Protein AF-A0A353Q5L1-F1 (afdb_monomer)

Radius of gyration: 27.43 Å; Cα contacts (8 Å, |Δi|>4): 81; chains: 1; bounding box: 49×27×69 Å

Solvent-accessible surface area (backbone atoms only — not comparable to full-atom values): 5948 Å² total; per-residue (Å²): 130,86,76,83,49,64,34,26,34,24,79,85,77,66,52,75,33,80,59,90,66,66,49,41,90,87,75,68,47,69,74,43,66,42,83,45,79,54,74,76,74,86,83,69,84,72,75,59,87,83,56,71,88,84,65,88,78,75,91,73,61,76,90,77,60,83,84,76,90,73,84,66,59,78,72,91,39,73,71,58,22,66,74,74,64,50

Nearest PDB structures (foldseek):
  7t6d-assembly1_B  TM=8.882E-01  e=2.909E-02  Escherichia coli
  7wzb-assembly1_A  TM=9.001E-01  e=3.103E-02  Salmonella enterica subsp. enterica serovar Typhimurium str. LT2
  6zxf-assembly1_y  TM=3.958E-01  e=2.081E+00  Homo sapiens

Sequence (86 aa):
MAKLKTVYFCSNCGYESPKWMGKCPSCGEWGTFVEELVQKNSASKQADTRSFDSVQSQPLPLKDIKADEEPRIDMLDGELNRVLGG

Mean predicted aligned error: 17.41 Å

Foldseek 3Di:
DPDWQKWKAFPPPGDIDSDDDQADPPPRDGPRIDIDTPPPPPPDCPPPPPDPPPDPDDDDDPVPDDDDDDDDDDPVDPVVCVVVVD

Secondary structure (DSSP, 8-state):
---PEEEEEETTT--EESS--SB-TTT--BS-EEEEEE----------TTS-TT-------GGG-----PPP---S-HHHHHHHT-

Structure (mmCIF, N/CA/C/O backbone):
data_AF-A0A353Q5L1-F1
#
_entry.id   AF-A0A353Q5L1-F1
#
loop_
_atom_site.group_PDB
_atom_site.id
_atom_site.type_symbol
_atom_site.label_atom_id
_atom_site.label_alt_id
_atom_site.label_comp_id
_atom_site.label_asym_id
_atom_site.label_entity_id
_atom_site.label_seq_id
_atom_site.pdbx_PDB_ins_code
_atom_site.Cartn_x
_atom_site.Cartn_y
_atom_site.Cartn_z
_atom_site.occupancy
_atom_site.B_iso_or_equiv
_atom_site.auth_seq_id
_atom_site.auth_comp_id
_atom_site.auth_asym_id
_atom_site.auth_atom_id
_atom_site.pdbx_PDB_model_num
ATOM 1 N N . MET A 1 1 ? 6.631 -3.869 15.427 1.00 45.84 1 MET A N 1
ATOM 2 C CA . MET A 1 1 ? 6.075 -3.796 16.798 1.00 45.84 1 MET A CA 1
ATOM 3 C C . MET A 1 1 ? 4.569 -3.981 16.708 1.00 45.84 1 MET A C 1
ATOM 5 O O . MET A 1 1 ? 3.943 -3.281 15.920 1.00 45.84 1 MET A O 1
ATOM 9 N N . ALA A 1 2 ? 4.003 -4.973 17.400 1.00 51.16 2 ALA A N 1
ATOM 10 C CA . ALA A 1 2 ? 2.567 -5.244 17.345 1.00 51.16 2 ALA A CA 1
ATOM 11 C C . ALA A 1 2 ? 1.805 -4.051 17.938 1.00 51.16 2 ALA A C 1
ATOM 13 O O . ALA A 1 2 ? 2.000 -3.698 19.098 1.00 51.16 2 ALA A O 1
ATOM 14 N N . LYS A 1 3 ? 0.988 -3.387 17.116 1.00 57.25 3 LYS A N 1
ATOM 15 C CA . LYS A 1 3 ? 0.185 -2.238 17.539 1.00 57.25 3 LYS A CA 1
ATOM 16 C C . LYS A 1 3 ? -0.840 -2.726 18.564 1.00 57.25 3 LYS A C 1
ATOM 18 O O . LYS A 1 3 ? -1.690 -3.549 18.224 1.00 57.25 3 LYS A O 1
ATOM 23 N N . LEU A 1 4 ? -0.726 -2.242 19.800 1.00 60.19 4 LEU A N 1
ATOM 24 C CA . LEU A 1 4 ? -1.709 -2.474 20.857 1.00 60.19 4 LEU A CA 1
ATOM 25 C C . LEU A 1 4 ? -3.073 -1.990 20.347 1.00 60.19 4 LEU A C 1
ATOM 27 O O . LEU A 1 4 ? -3.200 -0.847 19.904 1.00 60.19 4 LEU A O 1
ATOM 31 N N . LYS A 1 5 ? -4.066 -2.881 20.337 1.00 66.62 5 LYS A N 1
ATOM 32 C CA . LYS A 1 5 ? -5.456 -2.526 20.045 1.00 66.62 5 LYS A CA 1
ATOM 33 C C . LYS A 1 5 ? -6.188 -2.448 21.378 1.00 66.62 5 LYS A C 1
ATOM 35 O O . LYS A 1 5 ? -6.228 -3.437 22.102 1.00 66.62 5 LYS A O 1
ATOM 40 N N . THR A 1 6 ? -6.720 -1.276 21.694 1.00 74.94 6 THR A N 1
ATOM 41 C CA . THR A 1 6 ? -7.610 -1.068 22.837 1.00 74.94 6 THR A CA 1
ATOM 42 C C . THR A 1 6 ? -9.004 -1.574 22.473 1.00 74.94 6 THR A C 1
ATOM 44 O O . THR A 1 6 ? -9.478 -1.354 21.354 1.00 74.94 6 THR A O 1
ATOM 47 N N . VAL A 1 7 ? -9.643 -2.304 23.385 1.00 82.06 7 VAL A N 1
ATOM 48 C CA . VAL A 1 7 ? -11.030 -2.766 23.246 1.00 82.06 7 VAL A CA 1
ATOM 49 C C . VAL A 1 7 ? -11.781 -2.354 24.509 1.00 82.06 7 VAL A C 1
ATOM 51 O O . VAL A 1 7 ? -11.232 -2.370 25.606 1.00 82.06 7 VAL A O 1
ATOM 54 N N . TYR A 1 8 ? -13.031 -1.940 24.347 1.00 84.31 8 TYR A N 1
ATOM 55 C CA . TYR A 1 8 ? -13.905 -1.514 25.432 1.00 84.31 8 TYR A CA 1
ATOM 56 C C . TYR A 1 8 ? -14.967 -2.577 25.672 1.00 84.31 8 TYR A C 1
ATOM 58 O O . TYR A 1 8 ? -15.697 -2.933 24.750 1.00 84.31 8 TYR A O 1
ATOM 66 N N . PHE A 1 9 ? -15.082 -3.053 26.904 1.00 85.44 9 PHE A N 1
ATOM 67 C CA . PHE A 1 9 ? -16.019 -4.094 27.306 1.00 85.44 9 PHE A CA 1
ATOM 68 C C . PHE A 1 9 ? -17.100 -3.523 28.219 1.00 85.44 9 PHE A C 1
ATOM 70 O O . PHE A 1 9 ? -16.811 -2.750 29.127 1.00 85.44 9 PHE A O 1
ATOM 77 N N . CYS A 1 10 ? -18.359 -3.886 28.000 1.00 86.62 10 CYS A N 1
ATOM 78 C CA . CYS A 1 10 ? -19.450 -3.491 28.882 1.00 86.62 10 CYS A CA 1
ATOM 79 C C . CYS A 1 10 ? -19.543 -4.444 30.081 1.00 86.62 10 CYS A C 1
ATOM 81 O O . CYS A 1 10 ? -19.932 -5.597 29.914 1.00 86.62 10 CYS A O 1
ATOM 83 N N . SER A 1 11 ? -19.293 -3.964 31.301 1.00 82.69 11 SER A N 1
ATOM 84 C CA . SER A 1 11 ? -19.344 -4.784 32.525 1.00 82.69 11 SER A CA 1
ATOM 85 C C . SER A 1 11 ? -20.725 -5.363 32.855 1.00 82.69 11 SER A C 1
ATOM 87 O O . SER A 1 11 ? -20.814 -6.258 33.686 1.00 82.69 11 SER A O 1
ATOM 89 N N . ASN A 1 12 ? -21.801 -4.867 32.232 1.00 83.75 12 ASN A N 1
ATOM 90 C CA . ASN A 1 12 ? -23.165 -5.329 32.505 1.00 83.75 12 ASN A CA 1
ATOM 91 C C . ASN A 1 12 ? -23.622 -6.485 31.597 1.00 83.75 12 ASN A C 1
ATOM 93 O O . ASN A 1 12 ? -24.309 -7.394 32.043 1.00 83.75 12 ASN A O 1
ATOM 97 N N . CYS A 1 13 ? -23.268 -6.448 30.310 1.00 83.06 13 CYS A N 1
ATOM 98 C CA . CYS A 1 13 ? -23.748 -7.428 29.321 1.00 83.06 13 CYS A CA 1
ATOM 99 C C . CYS A 1 13 ? -22.633 -8.133 28.545 1.00 83.06 13 CYS A C 1
ATOM 101 O O . CYS A 1 13 ? -22.902 -9.029 27.752 1.00 83.06 13 CYS A O 1
ATOM 103 N N . GLY A 1 14 ? -21.391 -7.708 28.745 1.00 80.50 14 GLY A N 1
ATOM 104 C CA . GLY A 1 14 ? -20.221 -8.238 28.070 1.00 80.50 14 GLY A CA 1
ATOM 105 C C . GLY A 1 14 ? -20.067 -7.868 26.601 1.00 80.50 14 GLY A C 1
ATOM 106 O O . GLY A 1 14 ? -19.325 -8.517 25.871 1.00 80.50 14 GLY A O 1
ATOM 107 N N . TYR A 1 15 ? -20.753 -6.818 26.152 1.00 83.31 15 TYR A N 1
ATOM 108 C CA . TYR A 1 15 ? -20.582 -6.295 24.801 1.00 83.31 15 TYR A CA 1
ATOM 109 C C . TYR A 1 15 ? -19.191 -5.673 24.612 1.00 83.31 15 TYR A C 1
ATOM 111 O O . TYR A 1 15 ? -18.808 -4.782 25.373 1.00 83.31 15 TYR A O 1
ATOM 119 N N . GLU A 1 16 ? -18.473 -6.089 23.569 1.00 83.81 16 GLU A N 1
ATOM 120 C 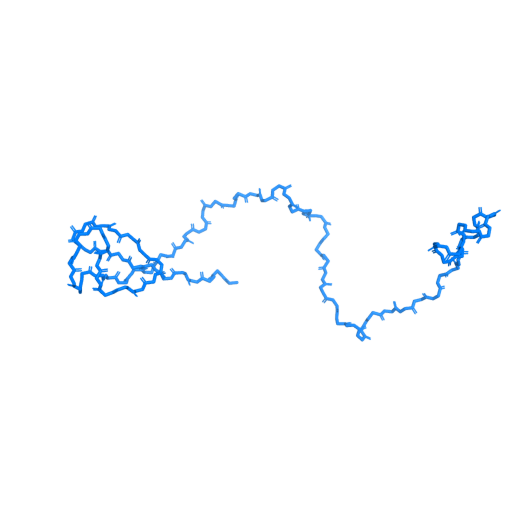CA . GLU A 1 16 ? -17.179 -5.523 23.183 1.00 83.81 16 GLU A CA 1
ATOM 121 C C . GLU A 1 16 ? -17.310 -4.483 22.057 1.00 83.81 16 GLU A C 1
ATOM 123 O O . GLU A 1 16 ? -18.078 -4.638 21.107 1.00 83.81 16 GLU A O 1
ATOM 128 N N . SER A 1 17 ? -16.547 -3.396 22.151 1.00 78.81 17 SER A N 1
ATOM 129 C CA . SER A 1 17 ? -16.498 -2.326 21.156 1.00 78.81 17 SER A CA 1
ATOM 130 C C . SER A 1 17 ? -15.061 -1.850 20.941 1.00 78.81 17 SER A C 1
ATOM 132 O O . SER A 1 17 ? -14.351 -1.594 21.910 1.00 78.81 17 SER A O 1
ATOM 134 N N . PRO A 1 18 ? -14.619 -1.618 19.694 1.00 80.81 18 PRO A N 1
ATOM 135 C CA . PRO A 1 18 ? -13.299 -1.050 19.410 1.00 80.81 18 PRO A CA 1
ATOM 136 C C . PRO A 1 18 ? -13.207 0.461 19.701 1.00 80.81 18 PRO A C 1
ATOM 138 O O . PRO A 1 18 ? -12.145 1.057 19.542 1.00 80.81 18 PRO A O 1
ATOM 141 N N . LYS A 1 19 ? -14.318 1.111 20.072 1.00 78.50 19 LYS A N 1
ATOM 142 C CA . LYS A 1 19 ? -14.391 2.549 20.361 1.00 78.50 19 LYS A CA 1
ATOM 143 C C . LYS A 1 19 ? -15.287 2.811 21.571 1.00 78.50 19 LYS A C 1
ATOM 145 O O . LYS A 1 19 ? -16.348 2.197 21.694 1.00 78.50 19 LYS A O 1
ATOM 150 N N . TRP A 1 20 ? -14.895 3.756 22.425 1.00 78.81 20 TRP A N 1
ATOM 151 C CA . TRP A 1 20 ? -15.721 4.205 23.543 1.00 78.81 20 TRP A CA 1
ATOM 152 C C . TRP A 1 20 ? -17.010 4.853 23.032 1.00 78.81 20 TRP A C 1
ATOM 154 O O . TRP A 1 20 ? -16.954 5.806 22.253 1.00 78.81 20 TRP A O 1
ATOM 164 N N . MET A 1 21 ? -18.163 4.346 23.474 1.00 75.75 21 MET A N 1
ATOM 165 C CA . MET A 1 21 ? -19.469 4.834 23.013 1.00 75.75 21 MET A CA 1
ATOM 166 C C . MET A 1 21 ? -20.327 5.462 24.121 1.00 75.75 21 MET A C 1
ATOM 168 O O . MET A 1 21 ? -21.404 5.967 23.829 1.00 75.75 21 MET A O 1
ATOM 172 N N . GLY A 1 22 ? -19.877 5.470 25.384 1.00 79.88 22 GLY A N 1
ATOM 173 C CA . GLY A 1 22 ? -20.600 6.045 26.535 1.00 79.88 22 GLY A CA 1
ATOM 174 C C . GLY A 1 22 ? -21.874 5.288 26.949 1.00 79.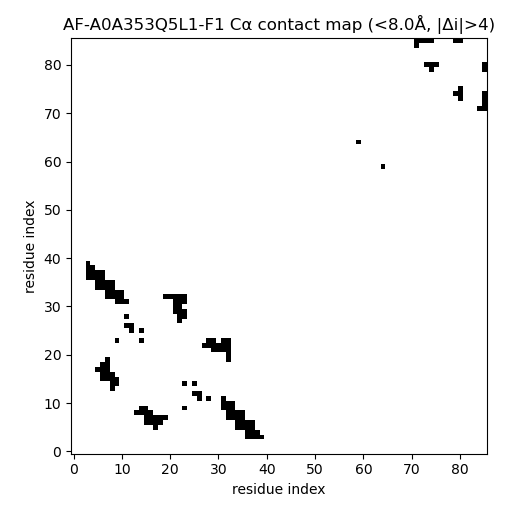88 22 GLY A C 1
ATOM 175 O O . GLY A 1 22 ? -22.063 5.030 28.136 1.00 79.88 22 GLY A O 1
ATOM 176 N N . LYS A 1 23 ? -22.699 4.874 25.980 1.00 80.81 23 LYS A N 1
ATOM 177 C CA . LYS A 1 23 ? -23.904 4.052 26.119 1.00 80.81 23 LYS A CA 1
ATOM 178 C C . LYS A 1 23 ? -23.712 2.705 25.430 1.00 80.81 23 LYS A C 1
ATOM 180 O O . LYS A 1 23 ? -23.344 2.656 24.254 1.00 80.81 23 LYS A O 1
ATOM 185 N N . CYS A 1 24 ? -23.989 1.613 26.134 1.00 84.19 24 CYS A N 1
ATOM 186 C CA . CYS A 1 24 ? -23.903 0.277 25.558 1.00 84.19 24 CYS A CA 1
ATOM 187 C C . CYS A 1 24 ? -25.061 0.021 24.572 1.00 84.19 24 CYS A C 1
ATOM 189 O O . CYS A 1 24 ? -26.221 0.164 24.962 1.00 84.19 24 CYS A O 1
ATOM 191 N N . PRO A 1 25 ? -24.794 -0.383 23.313 1.00 81.62 25 PRO A N 1
ATOM 192 C CA . PRO A 1 25 ? -25.848 -0.663 22.336 1.00 81.62 25 PRO A CA 1
ATOM 193 C C . PRO A 1 25 ? -26.616 -1.955 22.643 1.00 81.62 25 PRO A C 1
ATOM 195 O O . PRO A 1 25 ? -27.742 -2.104 22.185 1.00 81.62 25 PRO A O 1
ATOM 198 N N . SER A 1 26 ? -26.032 -2.871 23.425 1.00 81.81 26 SER A N 1
ATOM 199 C CA . SER A 1 26 ? -26.667 -4.147 23.762 1.00 81.81 26 SER A CA 1
ATOM 200 C C . SER A 1 26 ? -27.599 -4.047 24.970 1.00 81.81 26 SER A C 1
ATOM 202 O O . SER A 1 26 ? -28.683 -4.616 24.936 1.00 81.81 26 SER A O 1
ATOM 204 N N . CYS A 1 27 ? -27.199 -3.349 26.039 1.00 82.88 27 CYS A N 1
ATOM 205 C CA . CYS A 1 27 ? -27.998 -3.261 27.270 1.00 82.88 27 CYS A CA 1
ATOM 206 C C . CYS A 1 27 ? -28.562 -1.866 27.563 1.00 82.88 27 CYS A C 1
ATOM 208 O O . CYS A 1 27 ? -29.296 -1.699 28.526 1.00 82.88 27 CYS A O 1
ATOM 210 N N . GLY A 1 28 ? -28.219 -0.847 26.772 1.00 82.19 28 GLY A N 1
ATOM 211 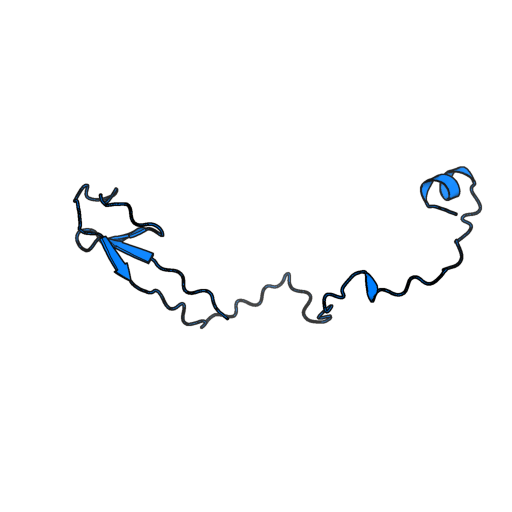C CA . GLY A 1 28 ? -28.734 0.516 26.933 1.00 82.19 28 GLY A CA 1
ATOM 212 C C . GLY A 1 28 ? -28.169 1.305 28.119 1.00 82.19 28 GLY A C 1
ATOM 213 O O . GLY A 1 28 ? -28.444 2.501 28.214 1.00 82.19 28 GLY A O 1
ATOM 214 N N . GLU A 1 29 ? -27.366 0.667 28.972 1.00 82.19 29 GLU A N 1
ATOM 215 C CA . GLU A 1 29 ? -26.750 1.273 30.155 1.00 82.19 29 GLU A CA 1
ATOM 216 C C . GLU A 1 29 ? -25.679 2.305 29.797 1.00 82.19 29 GLU A C 1
ATOM 218 O O . GLU A 1 29 ? -24.942 2.162 28.813 1.00 82.19 29 GLU A O 1
ATOM 223 N N . TRP A 1 30 ? -25.569 3.327 30.641 1.00 82.19 30 TRP A N 1
ATOM 224 C CA . TRP A 1 30 ? -24.588 4.401 30.521 1.00 82.19 30 TRP A CA 1
ATOM 225 C C . TRP A 1 30 ? -23.414 4.185 31.477 1.00 82.19 30 TRP A C 1
ATOM 227 O O . TRP A 1 30 ? -23.601 3.776 32.617 1.00 82.19 30 TRP A O 1
ATOM 237 N N . GLY A 1 31 ? -22.194 4.478 31.021 1.00 80.31 31 GLY A N 1
ATOM 238 C CA . GLY A 1 31 ? -20.997 4.465 31.875 1.00 80.31 31 GLY A CA 1
ATOM 239 C C . GLY A 1 31 ? -20.495 3.077 32.290 1.00 80.31 31 GLY A C 1
ATOM 240 O O . GLY A 1 31 ? -19.646 2.981 33.166 1.00 80.31 31 GLY A O 1
ATOM 241 N N . THR A 1 32 ? -20.984 2.006 31.661 1.00 82.25 32 THR A N 1
ATOM 242 C CA . THR A 1 32 ? -20.599 0.615 31.970 1.00 82.25 32 THR A CA 1
ATOM 243 C C . THR A 1 32 ? -19.485 0.069 31.078 1.00 82.25 32 THR A C 1
ATOM 245 O O . THR A 1 32 ? -19.137 -1.103 31.197 1.00 82.25 32 THR A O 1
ATOM 248 N N . PHE A 1 33 ? -18.935 0.880 30.167 1.00 80.94 33 PHE A N 1
ATOM 249 C CA . PHE A 1 33 ? -17.775 0.490 29.368 1.00 80.94 33 PHE A CA 1
ATOM 250 C C . PHE A 1 33 ? -16.495 0.613 30.195 1.00 80.94 33 PHE A C 1
ATOM 252 O O . PHE A 1 33 ? -16.220 1.655 30.778 1.00 80.94 33 PHE A O 1
ATOM 259 N N . VAL A 1 34 ? -15.702 -0.448 30.211 1.00 79.56 34 VAL A N 1
ATOM 260 C CA . VAL A 1 34 ? -14.380 -0.516 30.827 1.00 79.56 34 VAL A CA 1
ATOM 261 C C . VAL A 1 34 ? -13.369 -0.792 29.722 1.00 79.56 34 VAL A C 1
ATOM 263 O O . VAL A 1 34 ? -13.635 -1.565 28.803 1.00 79.56 34 VAL A O 1
ATOM 266 N N . GLU A 1 35 ? -12.231 -0.110 29.767 1.00 78.06 35 GLU A N 1
ATOM 267 C CA . GLU A 1 35 ? -11.146 -0.315 28.810 1.00 78.06 35 GLU A CA 1
ATOM 268 C C . GLU A 1 35 ? -10.304 -1.522 29.223 1.00 78.06 35 GL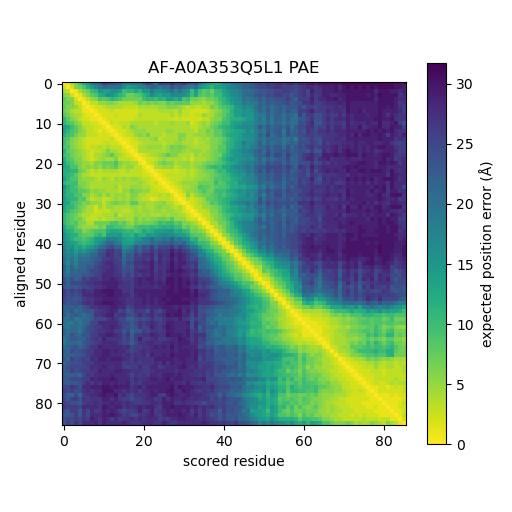U A C 1
ATOM 270 O O . GLU A 1 35 ? -9.785 -1.562 30.338 1.00 78.06 35 GLU A O 1
ATOM 275 N N . GLU A 1 36 ? -10.141 -2.486 28.317 1.00 72.94 36 GLU A N 1
ATOM 276 C CA . GLU A 1 36 ? -9.237 -3.613 28.511 1.00 72.94 36 GLU A CA 1
ATOM 277 C C . GLU A 1 36 ? -8.217 -3.683 27.368 1.00 72.94 36 GLU A C 1
ATOM 279 O O . GLU A 1 36 ? -8.528 -3.634 26.171 1.00 72.94 36 GLU A O 1
ATOM 284 N N . LEU A 1 37 ? -6.943 -3.764 27.750 1.00 65.81 37 LEU A N 1
ATOM 285 C CA . LEU A 1 37 ? -5.830 -3.880 26.820 1.00 65.81 37 LEU A CA 1
ATOM 286 C C . LEU A 1 37 ? -5.719 -5.333 26.369 1.00 65.81 37 LEU A C 1
ATOM 288 O O . LEU A 1 37 ? -5.045 -6.144 27.003 1.00 65.81 37 LEU A O 1
ATOM 292 N N . VAL A 1 38 ? -6.339 -5.662 25.237 1.00 65.00 38 VAL A N 1
ATOM 293 C CA . VAL A 1 38 ? -6.157 -6.979 24.623 1.00 65.00 38 VAL A CA 1
ATOM 294 C C . VAL A 1 38 ? -4.755 -7.042 24.017 1.00 65.00 38 VAL A C 1
ATOM 296 O O . VAL A 1 38 ? -4.516 -6.680 22.859 1.00 65.00 38 VAL A O 1
ATOM 299 N N . GLN A 1 39 ? -3.794 -7.531 24.800 1.00 57.59 39 GLN A N 1
ATOM 300 C CA . GLN A 1 39 ? -2.555 -8.051 24.242 1.00 57.59 39 GLN A CA 1
ATOM 301 C C . GLN A 1 39 ? -2.916 -9.300 23.441 1.00 57.59 39 GLN A C 1
ATOM 303 O O . GLN A 1 39 ? -3.178 -10.365 23.998 1.00 57.59 39 GLN A O 1
ATOM 308 N N . LYS A 1 40 ? -2.939 -9.186 22.107 1.00 55.88 40 LYS A N 1
ATOM 309 C CA . LYS A 1 40 ? -2.882 -10.375 21.255 1.00 55.88 40 LYS A CA 1
ATOM 310 C C . LYS A 1 40 ? -1.559 -11.075 21.558 1.00 55.88 40 LYS A C 1
ATOM 312 O O . LYS A 1 40 ? -0.535 -10.722 20.976 1.00 55.88 40 LYS A O 1
ATOM 317 N N . ASN A 1 41 ? -1.593 -12.069 22.443 1.00 49.16 41 ASN A N 1
ATOM 318 C CA . ASN A 1 41 ? -0.566 -13.096 22.497 1.00 49.16 41 ASN A CA 1
ATOM 319 C C . ASN A 1 41 ? -0.500 -13.683 21.092 1.00 49.16 41 ASN A C 1
ATOM 321 O O . ASN A 1 41 ? -1.441 -14.322 20.620 1.00 49.16 41 ASN A O 1
ATOM 325 N N . SER A 1 42 ? 0.571 -13.366 20.373 1.00 49.59 42 SER A N 1
ATOM 326 C CA . SER A 1 42 ? 0.815 -13.837 19.018 1.00 49.59 42 SER A CA 1
ATOM 327 C C . SER A 1 42 ? 1.176 -15.321 19.061 1.00 49.59 42 SER A C 1
ATOM 329 O O . SER A 1 42 ? 2.315 -15.700 18.815 1.00 49.59 42 SER A O 1
ATOM 331 N N . ALA A 1 43 ? 0.207 -16.164 19.403 1.00 54.75 43 ALA A N 1
ATOM 332 C CA . ALA A 1 43 ? 0.287 -17.613 19.327 1.00 54.75 43 ALA A CA 1
ATOM 333 C C . ALA A 1 43 ? -0.681 -18.102 18.247 1.00 54.75 43 ALA A C 1
ATOM 335 O O . ALA A 1 43 ? -1.611 -18.853 18.494 1.00 54.75 43 ALA A O 1
ATOM 336 N N . SER A 1 44 ? -0.484 -17.593 17.035 1.00 52.28 44 SER A N 1
ATOM 337 C CA . SER A 1 44 ? -0.870 -18.255 15.794 1.00 52.28 44 SER A CA 1
ATOM 338 C C . SER A 1 44 ? -0.260 -17.437 14.666 1.00 52.28 44 SE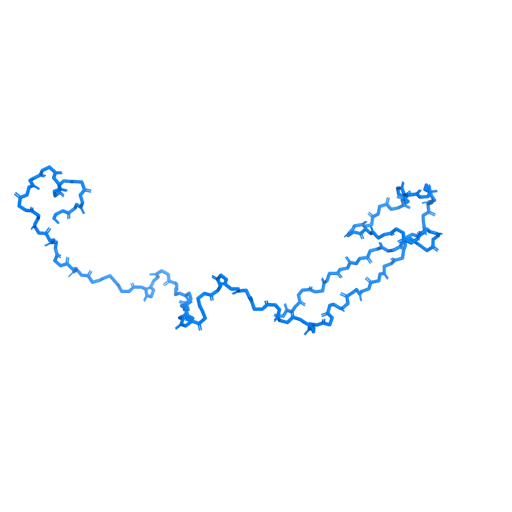R A C 1
ATOM 340 O O . SER A 1 44 ? -0.848 -16.478 14.164 1.00 52.28 44 SER A O 1
ATOM 342 N N . LYS A 1 45 ? 0.979 -17.779 14.299 1.00 53.25 45 LYS A N 1
ATOM 343 C CA . LYS A 1 45 ? 1.462 -17.499 12.949 1.00 53.25 45 LYS A CA 1
ATOM 344 C C . LYS A 1 45 ? 0.639 -18.394 12.020 1.00 53.25 45 LYS A C 1
ATOM 346 O O . LYS A 1 45 ? 1.088 -19.471 11.646 1.00 53.25 45 LYS A O 1
ATOM 351 N N . GLN A 1 46 ? -0.581 -17.982 11.685 1.00 58.97 46 GLN A N 1
ATOM 352 C CA . GLN A 1 46 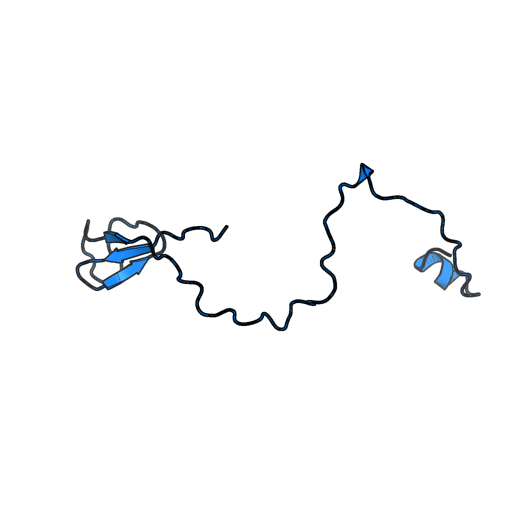? -1.175 -18.432 10.434 1.00 58.97 46 GLN A CA 1
ATOM 353 C C . GLN A 1 46 ? -0.267 -17.868 9.351 1.00 58.97 46 GLN A C 1
ATOM 355 O O . GLN A 1 46 ? -0.247 -16.661 9.119 1.00 58.97 46 GLN A O 1
ATOM 360 N N . ALA A 1 47 ? 0.584 -18.739 8.809 1.00 58.06 47 ALA A N 1
ATOM 361 C CA . ALA A 1 47 ? 1.425 -18.414 7.678 1.00 58.06 47 ALA A CA 1
ATOM 362 C C . ALA A 1 47 ? 0.500 -17.907 6.572 1.00 58.06 47 ALA A C 1
ATOM 364 O O . ALA A 1 47 ? -0.380 -18.632 6.102 1.00 58.06 47 ALA A O 1
ATOM 365 N N . ASP A 1 48 ? 0.646 -16.631 6.230 1.00 60.50 48 ASP A N 1
ATOM 366 C CA . ASP A 1 48 ? -0.071 -16.049 5.116 1.00 60.50 48 ASP A CA 1
ATOM 367 C C . ASP A 1 48 ? 0.465 -16.717 3.850 1.00 60.50 48 ASP A C 1
ATOM 369 O O . ASP A 1 48 ? 1.547 -16.399 3.368 1.00 60.50 48 ASP A O 1
ATOM 373 N N . THR A 1 49 ? -0.276 -17.702 3.345 1.00 62.09 49 THR A N 1
ATOM 374 C CA . THR A 1 49 ? 0.059 -18.460 2.125 1.00 62.09 49 THR A CA 1
ATOM 375 C C . THR A 1 49 ? 0.114 -17.591 0.863 1.00 62.09 49 THR A C 1
ATOM 377 O O . THR A 1 49 ? 0.452 -18.089 -0.207 1.00 62.09 49 THR A O 1
ATOM 380 N N . ARG A 1 50 ? -0.207 -16.293 0.972 1.00 61.03 50 ARG A N 1
ATOM 381 C CA . ARG A 1 50 ? -0.052 -15.288 -0.089 1.00 61.03 50 ARG A CA 1
ATOM 382 C C . ARG A 1 50 ? 1.272 -14.530 -0.015 1.00 61.03 50 ARG A C 1
ATOM 384 O O . ARG A 1 50 ? 1.571 -13.750 -0.915 1.00 61.03 50 ARG A O 1
ATOM 391 N N . SER A 1 51 ? 2.045 -14.722 1.050 1.00 59.72 51 SER A N 1
ATOM 392 C CA . SER A 1 51 ? 3.359 -14.110 1.191 1.00 59.72 51 SER A CA 1
ATOM 393 C C . SER A 1 51 ? 4.377 -14.957 0.436 1.00 59.72 51 SER A C 1
ATOM 395 O O . SER A 1 51 ? 4.662 -16.090 0.820 1.00 59.72 51 SER A O 1
ATOM 397 N N . PHE A 1 52 ? 4.936 -14.407 -0.641 1.00 64.38 52 PHE A N 1
ATO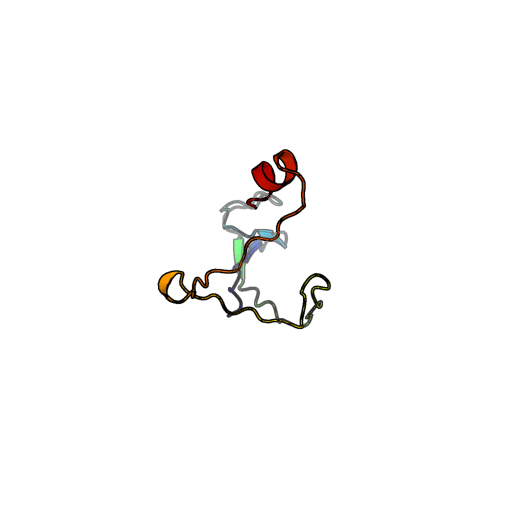M 398 C CA . PHE A 1 52 ? 6.129 -14.959 -1.274 1.00 64.38 52 PHE A CA 1
ATOM 399 C C . PHE A 1 52 ? 7.292 -14.846 -0.278 1.00 64.38 52 PHE A C 1
ATOM 401 O O . PHE A 1 52 ? 7.932 -13.805 -0.160 1.00 64.38 52 PHE A O 1
ATOM 408 N N . ASP A 1 53 ? 7.534 -15.912 0.485 1.00 62.53 53 ASP A N 1
ATOM 409 C CA . ASP A 1 53 ? 8.494 -15.955 1.600 1.00 62.53 53 ASP A CA 1
ATOM 410 C C . ASP A 1 53 ? 9.970 -15.987 1.148 1.00 62.53 53 ASP A C 1
ATOM 412 O O . ASP A 1 53 ? 10.876 -16.174 1.954 1.00 62.53 53 ASP A O 1
ATOM 416 N N . SER A 1 54 ? 10.248 -15.816 -0.149 1.00 64.69 54 SER A N 1
ATOM 417 C CA . SER A 1 54 ? 11.587 -16.036 -0.707 1.00 64.69 54 SER A CA 1
ATOM 418 C C . SER A 1 54 ? 12.271 -14.811 -1.312 1.00 64.69 54 SER A C 1
ATOM 420 O O . SER A 1 54 ? 13.418 -14.936 -1.730 1.00 64.69 54 SER A O 1
ATOM 422 N N . VAL A 1 55 ? 11.655 -13.624 -1.328 1.00 63.34 55 VAL A N 1
ATOM 423 C CA . VAL A 1 55 ? 12.373 -12.386 -1.688 1.00 63.34 55 VAL A CA 1
ATOM 424 C C . VAL A 1 55 ? 11.869 -11.227 -0.833 1.00 63.34 55 VAL A C 1
ATOM 426 O O . VAL A 1 55 ? 10.859 -10.595 -1.126 1.00 63.34 55 VAL A O 1
ATOM 429 N N . GLN A 1 56 ? 12.596 -10.930 0.242 1.00 66.00 56 GLN A N 1
ATOM 430 C CA . GLN A 1 56 ? 12.420 -9.701 1.016 1.00 66.00 56 GLN A CA 1
ATOM 431 C C . GLN A 1 56 ? 12.951 -8.527 0.176 1.00 66.00 56 GLN A C 1
ATOM 433 O O . GLN A 1 56 ? 14.107 -8.131 0.319 1.00 66.00 56 GLN A O 1
ATOM 438 N N . SER A 1 57 ? 12.148 -7.993 -0.749 1.00 75.19 57 SER A N 1
ATOM 439 C CA . SER A 1 57 ? 12.524 -6.777 -1.477 1.00 75.19 57 SER A CA 1
ATOM 440 C C . SER A 1 57 ? 12.577 -5.610 -0.489 1.00 75.19 57 SER A C 1
ATOM 442 O O . SER A 1 57 ? 11.547 -5.223 0.071 1.00 75.19 57 SER A O 1
ATOM 444 N N . GLN A 1 58 ? 13.765 -5.058 -0.247 1.00 79.69 58 GLN A N 1
ATOM 445 C CA . GLN A 1 58 ? 13.900 -3.880 0.605 1.00 79.69 58 GLN A CA 1
ATOM 446 C C . GLN A 1 58 ? 13.480 -2.626 -0.175 1.00 79.69 58 GLN A C 1
ATOM 448 O O . GLN A 1 58 ? 13.916 -2.451 -1.314 1.00 79.69 58 GLN A O 1
ATOM 453 N N . PRO A 1 59 ? 12.643 -1.748 0.403 1.00 82.88 59 PRO A N 1
ATOM 454 C CA . PRO A 1 59 ? 12.275 -0.498 -0.245 1.00 82.88 59 PRO A CA 1
ATOM 455 C C . PRO A 1 59 ? 13.504 0.410 -0.368 1.00 82.88 59 PRO A C 1
ATOM 457 O O . PRO A 1 59 ? 14.152 0.727 0.629 1.00 82.88 59 PRO A O 1
ATOM 460 N N . LEU A 1 60 ? 13.801 0.844 -1.592 1.00 88.62 60 LEU A N 1
ATOM 461 C CA . LEU A 1 60 ? 14.866 1.796 -1.904 1.00 88.62 60 LEU A CA 1
ATOM 462 C C . LEU A 1 60 ? 14.252 3.168 -2.220 1.00 88.62 60 LEU A C 1
ATOM 464 O O . LEU A 1 60 ? 13.218 3.235 -2.891 1.00 88.62 60 LEU A O 1
ATOM 468 N N . PRO A 1 61 ? 14.848 4.277 -1.750 1.00 90.50 61 PRO A N 1
ATOM 469 C CA . PRO A 1 61 ? 14.405 5.603 -2.150 1.00 90.50 61 PRO A CA 1
ATOM 470 C C . PRO A 1 61 ? 14.724 5.831 -3.632 1.00 90.50 61 PRO A C 1
ATOM 472 O O . PRO A 1 61 ? 15.742 5.370 -4.138 1.00 90.50 61 PRO A O 1
ATOM 475 N N . LEU A 1 62 ? 13.876 6.600 -4.319 1.00 89.44 62 LEU A N 1
ATOM 476 C CA . LEU A 1 62 ? 13.956 6.795 -5.774 1.00 89.44 62 LEU A CA 1
ATOM 477 C C . LEU A 1 62 ? 15.334 7.280 -6.262 1.00 89.44 62 LEU A C 1
ATOM 479 O O . LEU A 1 62 ? 15.793 6.868 -7.317 1.00 89.44 62 LEU A O 1
ATOM 483 N N . LYS A 1 63 ? 16.013 8.113 -5.465 1.00 92.75 63 LYS A N 1
ATOM 484 C CA . LYS A 1 63 ? 17.365 8.629 -5.744 1.00 92.75 63 LYS A CA 1
ATOM 485 C C . LYS A 1 63 ? 18.464 7.557 -5.796 1.00 92.75 63 LYS A C 1
ATOM 487 O O . LYS A 1 63 ? 19.510 7.810 -6.382 1.00 92.75 63 LYS A O 1
ATOM 492 N N . ASP A 1 64 ? 18.233 6.402 -5.176 1.00 90.44 64 ASP A N 1
ATOM 493 C CA . ASP A 1 64 ? 19.205 5.310 -5.085 1.00 90.44 64 ASP A CA 1
ATOM 494 C C . ASP A 1 64 ? 18.919 4.219 -6.142 1.00 90.44 64 ASP A C 1
ATOM 496 O O . ASP A 1 64 ? 19.650 3.231 -6.228 1.00 90.44 64 ASP A O 1
ATOM 500 N N . ILE A 1 65 ? 17.872 4.388 -6.965 1.00 89.00 65 ILE A N 1
ATOM 501 C CA . ILE A 1 65 ? 17.566 3.509 -8.098 1.00 89.00 65 ILE A CA 1
ATOM 502 C C . ILE A 1 65 ? 18.488 3.879 -9.262 1.00 89.00 65 ILE A C 1
ATOM 504 O O . ILE A 1 65 ? 18.466 5.007 -9.753 1.00 89.00 65 ILE A O 1
ATOM 508 N N . LYS A 1 66 ? 19.291 2.917 -9.719 1.00 88.62 66 LYS A N 1
ATOM 509 C CA . LYS A 1 66 ? 20.083 3.061 -10.943 1.00 88.62 66 LYS A CA 1
ATOM 510 C C . LYS A 1 66 ? 19.171 2.849 -12.148 1.00 88.62 66 LYS A C 1
ATOM 512 O O . LYS A 1 66 ? 18.479 1.837 -12.211 1.00 88.62 66 LYS A O 1
ATOM 517 N N . ALA A 1 67 ? 19.157 3.808 -13.065 1.00 84.31 67 ALA A N 1
ATOM 518 C CA . ALA A 1 67 ? 18.543 3.645 -14.372 1.00 84.31 67 ALA A CA 1
ATOM 519 C C . ALA A 1 67 ? 19.658 3.310 -15.362 1.00 84.31 67 ALA A C 1
ATOM 521 O O . ALA A 1 67 ? 20.499 4.163 -15.645 1.00 84.31 67 ALA A O 1
ATOM 522 N N . ASP A 1 68 ? 19.671 2.071 -15.836 1.00 84.88 68 ASP A N 1
ATOM 523 C CA . ASP A 1 68 ? 20.552 1.637 -16.913 1.00 84.88 68 ASP A CA 1
ATOM 524 C C . ASP A 1 68 ? 19.771 1.686 -18.238 1.00 84.88 68 ASP A C 1
ATOM 526 O O . ASP A 1 68 ? 18.559 1.457 -18.267 1.00 84.88 68 ASP A O 1
ATOM 530 N N . GLU A 1 69 ? 20.444 2.025 -19.340 1.00 80.88 69 GLU A N 1
ATOM 531 C CA . GLU A 1 69 ? 19.843 1.942 -20.674 1.00 80.88 69 GLU A CA 1
ATOM 532 C C . GLU A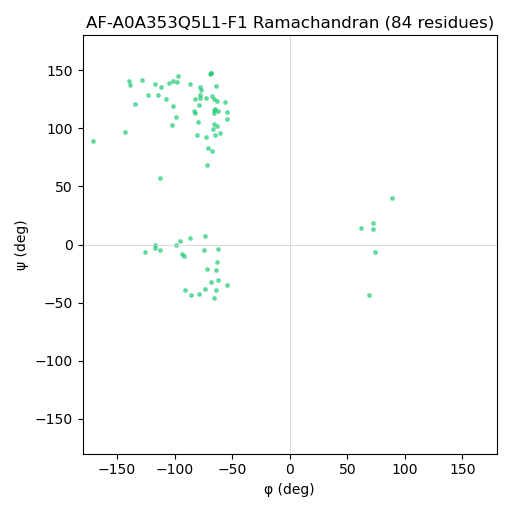 1 69 ? 19.883 0.487 -21.151 1.00 80.88 69 GLU A C 1
ATOM 534 O O . GLU A 1 69 ? 20.932 -0.032 -21.533 1.00 80.88 69 GLU A O 1
ATOM 539 N N . GLU A 1 70 ? 18.732 -0.180 -21.128 1.00 84.12 70 GLU A N 1
ATOM 540 C CA . GLU A 1 70 ? 18.567 -1.492 -21.752 1.00 84.12 70 GLU A CA 1
ATOM 541 C C . GLU A 1 70 ? 18.195 -1.334 -23.236 1.00 84.12 70 GLU A C 1
ATOM 543 O O . GLU A 1 70 ? 17.380 -0.472 -23.589 1.00 84.12 70 GLU A O 1
ATOM 548 N N . PRO A 1 71 ? 18.784 -2.144 -24.135 1.00 86.62 71 PRO A N 1
ATOM 549 C CA . PRO A 1 71 ? 18.443 -2.098 -25.548 1.00 86.62 71 PRO A CA 1
ATOM 550 C C . PRO A 1 71 ? 16.981 -2.507 -25.756 1.00 86.62 71 PRO A C 1
ATOM 552 O O . PRO A 1 71 ? 16.506 -3.489 -25.186 1.00 86.62 71 PRO A O 1
ATOM 555 N N . ARG A 1 72 ? 16.278 -1.760 -26.611 1.00 89.06 72 ARG A N 1
ATOM 556 C CA . ARG A 1 72 ? 14.913 -2.096 -27.040 1.00 89.06 72 ARG A CA 1
ATOM 557 C C . ARG A 1 72 ? 14.925 -3.351 -27.916 1.00 89.06 72 ARG A C 1
ATOM 559 O O . ARG A 1 72 ? 15.902 -3.596 -28.628 1.00 89.06 72 ARG A O 1
ATOM 566 N N . ILE A 1 73 ? 13.862 -4.149 -27.837 1.00 91.00 73 ILE A N 1
ATOM 567 C CA . ILE A 1 73 ? 13.769 -5.445 -28.514 1.00 91.00 73 ILE A CA 1
ATOM 568 C C . ILE A 1 73 ? 12.906 -5.271 -29.757 1.00 91.00 73 ILE A C 1
ATOM 570 O O . ILE A 1 73 ? 11.688 -5.298 -29.656 1.00 91.00 73 ILE A O 1
ATOM 574 N N . ASP A 1 74 ? 13.537 -5.193 -30.927 1.00 91.94 74 ASP A N 1
ATOM 575 C CA . ASP A 1 74 ? 12.793 -5.085 -32.183 1.00 91.94 74 ASP A CA 1
ATOM 576 C C . ASP A 1 74 ? 11.914 -6.327 -32.430 1.00 91.94 74 ASP A C 1
ATOM 578 O O . ASP A 1 74 ? 12.423 -7.436 -32.630 1.00 91.94 74 ASP A O 1
ATOM 582 N N . MET A 1 75 ? 10.590 -6.135 -32.440 1.00 92.12 75 MET A N 1
ATOM 583 C CA . MET A 1 75 ? 9.608 -7.200 -32.686 1.00 92.12 75 MET A CA 1
ATOM 584 C C . MET A 1 75 ? 9.315 -7.434 -34.176 1.00 92.1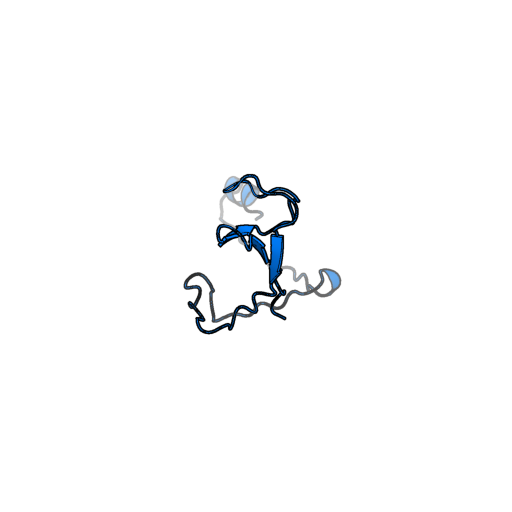2 75 MET A C 1
ATOM 586 O O . MET A 1 75 ? 8.426 -8.223 -34.498 1.00 92.12 75 MET A O 1
ATOM 590 N N . LEU A 1 76 ? 10.037 -6.769 -35.091 1.00 91.88 76 LEU A N 1
ATOM 591 C CA . LEU A 1 76 ? 9.874 -6.856 -36.554 1.00 91.88 76 LEU A CA 1
ATOM 592 C C . LEU A 1 76 ? 8.493 -6.400 -37.071 1.00 91.88 76 LEU A C 1
ATOM 594 O O . LEU A 1 76 ? 8.154 -6.628 -38.233 1.00 91.88 76 LEU A O 1
ATOM 598 N N . ASP A 1 77 ? 7.715 -5.723 -36.226 1.00 94.69 77 ASP A N 1
ATOM 599 C CA . ASP A 1 77 ? 6.422 -5.121 -36.546 1.00 94.69 77 ASP A CA 1
ATOM 600 C C . ASP A 1 77 ? 6.369 -3.697 -35.974 1.00 94.69 77 ASP A C 1
ATOM 602 O O . ASP A 1 77 ? 6.493 -3.472 -34.768 1.00 94.69 77 ASP A O 1
ATOM 606 N N . GLY A 1 78 ? 6.174 -2.713 -36.854 1.00 93.06 78 GLY A N 1
ATOM 607 C CA . GLY A 1 78 ? 6.195 -1.301 -36.478 1.00 93.06 78 GLY A CA 1
ATOM 608 C C . GLY A 1 78 ? 5.024 -0.859 -35.593 1.00 93.06 78 GLY A C 1
ATOM 609 O O . GLY A 1 78 ? 5.205 0.023 -34.751 1.00 93.06 78 GLY A O 1
ATOM 610 N N . GLU A 1 79 ? 3.837 -1.452 -35.742 1.00 95.50 79 GLU A N 1
ATOM 611 C CA . GLU A 1 79 ? 2.691 -1.132 -34.879 1.00 95.50 79 GLU A CA 1
ATOM 612 C C . GLU A 1 79 ? 2.888 -1.734 -33.485 1.00 95.50 79 GLU A C 1
ATOM 614 O O . GLU A 1 79 ? 2.599 -1.078 -32.481 1.00 95.50 79 GLU A O 1
ATOM 619 N N . LEU A 1 80 ? 3.449 -2.943 -33.407 1.00 94.12 80 LEU A N 1
ATOM 620 C CA . LEU A 1 80 ? 3.756 -3.595 -32.134 1.00 94.12 80 LEU A CA 1
ATOM 621 C C . LEU A 1 80 ? 4.845 -2.841 -31.358 1.00 94.12 80 LEU A C 1
ATOM 623 O O . LEU A 1 80 ? 4.660 -2.529 -30.177 1.00 94.12 80 LEU A O 1
ATOM 627 N N . ASN A 1 81 ? 5.925 -2.450 -32.038 1.00 94.00 81 ASN A N 1
ATOM 628 C CA . ASN A 1 81 ? 7.006 -1.652 -31.453 1.00 94.00 81 ASN A CA 1
ATOM 629 C C . ASN A 1 81 ? 6.503 -0.274 -30.986 1.00 94.00 81 ASN A C 1
ATOM 631 O O . ASN A 1 81 ? 6.985 0.255 -29.983 1.00 94.00 81 ASN A O 1
ATOM 635 N N . ARG A 1 82 ? 5.484 0.309 -31.643 1.00 92.56 82 ARG A N 1
ATOM 636 C CA . ARG A 1 82 ? 4.868 1.573 -31.196 1.00 92.56 82 ARG A CA 1
ATOM 637 C C . ARG A 1 82 ? 4.178 1.438 -29.840 1.00 92.56 82 ARG A C 1
ATOM 639 O O . ARG A 1 82 ? 4.231 2.372 -29.043 1.00 92.56 82 ARG A O 1
ATOM 646 N N . VAL A 1 83 ? 3.513 0.311 -29.591 1.00 94.31 83 VAL A N 1
ATOM 647 C CA . VAL A 1 83 ? 2.778 0.064 -28.340 1.00 94.31 83 VAL A CA 1
ATOM 648 C C . VAL A 1 83 ? 3.723 -0.343 -27.213 1.00 94.31 83 VAL A C 1
ATOM 650 O O . VAL A 1 83 ? 3.573 0.137 -26.092 1.00 94.31 83 VAL A O 1
ATOM 653 N N . LEU A 1 84 ? 4.688 -1.216 -27.504 1.00 91.81 84 LEU A N 1
ATOM 654 C CA . LEU A 1 84 ? 5.563 -1.815 -26.491 1.00 91.81 84 LEU A CA 1
ATOM 655 C C . LEU A 1 84 ? 6.864 -1.040 -26.262 1.00 91.81 84 LEU A C 1
ATOM 657 O O . LEU A 1 84 ? 7.548 -1.282 -25.272 1.00 91.81 84 LEU A O 1
ATOM 661 N N . GLY A 1 85 ? 7.162 -0.056 -27.112 1.00 86.12 85 GLY A N 1
ATOM 662 C CA . GLY A 1 85 ? 8.304 0.825 -26.926 1.00 86.12 85 GLY A CA 1
ATOM 663 C C . GLY A 1 85 ? 9.586 0.302 -27.557 1.00 86.12 85 GLY A C 1
ATOM 664 O O . GLY A 1 85 ? 10.653 0.552 -27.007 1.00 86.12 85 GLY A O 1
ATOM 665 N N . GLY A 1 86 ? 9.499 -0.282 -28.748 1.00 76.44 86 GLY A N 1
ATOM 666 C CA . GLY A 1 86 ? 10.650 -0.644 -29.571 1.00 76.44 86 GLY A CA 1
ATOM 667 C C . GLY A 1 86 ? 10.897 -2.128 -29.622 1.00 76.44 86 GLY A C 1
ATOM 668 O O . GLY A 1 86 ? 11.061 -2.720 -28.533 1.00 76.44 86 GLY A O 1
#

pLDDT: mean 77.18, std 13.17, range [45.84, 95.5]